Protein AF-A0A7S1CFT4-F1 (afdb_monomer_lite)

Organism: NCBI:txid1486930

Structure (mmCIF, N/CA/C/O backbone):
data_AF-A0A7S1CFT4-F1
#
_entry.id   AF-A0A7S1CFT4-F1
#
loop_
_atom_site.group_PDB
_atom_site.id
_atom_site.type_symbol
_atom_site.label_atom_id
_atom_site.label_alt_id
_atom_site.label_comp_id
_atom_site.label_asym_id
_atom_site.label_entity_id
_atom_site.label_seq_id
_atom_site.pdbx_PDB_ins_code
_atom_site.Cartn_x
_atom_site.Cartn_y
_atom_site.Cartn_z
_atom_site.occupancy
_atom_site.B_iso_or_equiv
_atom_site.auth_seq_id
_atom_site.auth_comp_id
_atom_site.auth_asym_id
_atom_site.auth_atom_id
_atom_site.pdbx_PDB_model_num
ATOM 1 N N . GLN A 1 1 ? -4.939 -6.705 39.549 1.00 42.53 1 GLN A N 1
ATOM 2 C CA . GLN A 1 1 ? -4.961 -7.468 38.285 1.00 42.53 1 GLN A CA 1
ATOM 3 C C . GLN A 1 1 ? -4.861 -6.444 37.163 1.00 42.53 1 GLN A C 1
ATOM 5 O O . GLN A 1 1 ? -5.841 -5.763 36.900 1.00 42.53 1 GLN A O 1
ATOM 10 N N . HIS A 1 2 ? -3.662 -6.208 36.624 1.00 51.75 2 HIS A N 1
ATOM 11 C CA . HIS A 1 2 ? -3.485 -5.233 35.544 1.00 51.75 2 HIS A CA 1
ATOM 12 C C . HIS A 1 2 ? -3.988 -5.870 34.253 1.00 51.75 2 HIS A C 1
ATOM 14 O O . HIS A 1 2 ? -3.519 -6.935 33.857 1.00 51.75 2 HIS A O 1
ATOM 20 N N . SER A 1 3 ? -5.004 -5.271 33.647 1.00 62.44 3 SER A N 1
ATOM 21 C CA . SER A 1 3 ? -5.485 -5.690 32.341 1.00 62.44 3 SER A CA 1
ATOM 22 C C . SER A 1 3 ? -4.392 -5.423 31.295 1.00 62.44 3 SER A C 1
ATOM 24 O O . SER A 1 3 ? -3.799 -4.342 31.315 1.00 62.44 3 SER A O 1
ATOM 26 N N . PRO A 1 4 ? -4.129 -6.353 30.357 1.00 68.44 4 PRO A N 1
ATOM 27 C CA . PRO A 1 4 ? -3.104 -6.172 29.325 1.00 68.44 4 PRO A CA 1
ATOM 28 C C . PRO A 1 4 ? -3.275 -4.887 28.503 1.00 68.44 4 PRO A C 1
ATOM 30 O O . PRO A 1 4 ? -2.298 -4.362 27.987 1.00 68.44 4 PRO A O 1
ATOM 33 N N . TRP A 1 5 ? -4.500 -4.350 28.420 1.00 69.94 5 TRP A N 1
ATOM 34 C CA . TRP A 1 5 ? -4.813 -3.115 27.697 1.00 69.94 5 TRP A CA 1
ATOM 35 C C . TRP A 1 5 ? -4.168 -1.861 28.300 1.00 69.94 5 TRP A C 1
ATOM 37 O O . TRP A 1 5 ? -3.916 -0.916 27.561 1.00 69.94 5 TRP A O 1
ATOM 47 N N . ALA A 1 6 ? -3.876 -1.840 29.607 1.00 67.12 6 ALA A N 1
ATOM 48 C CA . ALA A 1 6 ? -3.366 -0.642 30.280 1.00 67.12 6 ALA A CA 1
ATOM 49 C C . ALA A 1 6 ? -1.981 -0.213 29.764 1.00 67.12 6 ALA A C 1
ATOM 51 O O . ALA A 1 6 ? -1.636 0.958 29.838 1.00 67.12 6 ALA A O 1
ATOM 52 N N . ALA A 1 7 ? -1.205 -1.152 29.212 1.00 70.31 7 ALA A N 1
ATOM 53 C CA . ALA A 1 7 ? 0.071 -0.854 28.566 1.00 70.31 7 ALA A CA 1
ATOM 54 C C . ALA A 1 7 ? -0.090 -0.242 27.161 1.00 70.31 7 ALA A C 1
ATOM 56 O O . ALA A 1 7 ? 0.832 0.396 26.674 1.00 70.31 7 ALA A O 1
ATOM 57 N N . TYR A 1 8 ? -1.246 -0.429 26.516 1.00 72.44 8 TYR A N 1
ATOM 58 C CA . TYR A 1 8 ? -1.487 -0.028 25.125 1.00 72.44 8 TYR A CA 1
ATOM 59 C C . TYR A 1 8 ? -2.448 1.154 24.987 1.00 72.44 8 TYR A C 1
ATOM 61 O O . TYR A 1 8 ? -2.680 1.625 23.881 1.00 72.44 8 TYR A O 1
ATOM 69 N N . SER A 1 9 ? -3.029 1.649 26.079 1.00 70.19 9 SER A N 1
ATOM 70 C CA . SER A 1 9 ? -4.011 2.736 26.024 1.00 70.19 9 SER A CA 1
ATOM 71 C C . SER A 1 9 ? -3.449 4.086 25.621 1.00 70.19 9 SER A C 1
ATOM 73 O O . SER A 1 9 ? -4.205 4.931 25.146 1.00 70.19 9 SER A O 1
ATOM 75 N N . GLU A 1 10 ? -2.150 4.301 25.840 1.00 70.06 10 GLU A N 1
ATOM 76 C CA . GLU A 1 10 ? -1.478 5.522 25.390 1.00 70.06 10 GLU A CA 1
ATOM 77 C C . GLU A 1 10 ? -1.284 5.527 23.867 1.00 70.06 10 GLU A C 1
ATOM 79 O O . GLU A 1 10 ? -1.374 6.582 23.244 1.00 70.06 10 GLU A O 1
ATOM 84 N N . GLU A 1 11 ? -1.110 4.350 23.258 1.00 70.25 11 GLU A N 1
ATOM 85 C CA . GLU A 1 11 ? -0.925 4.187 21.810 1.00 70.25 11 GLU A CA 1
ATOM 86 C C . GLU A 1 11 ? -2.269 4.026 21.071 1.00 70.25 11 GLU A C 1
ATOM 88 O O . GLU A 1 11 ? -2.488 4.625 20.019 1.00 70.25 11 GLU A O 1
ATOM 93 N N . LEU A 1 12 ? -3.204 3.262 21.646 1.00 76.81 12 LEU A N 1
ATOM 94 C CA . LEU A 1 12 ? -4.480 2.870 21.038 1.00 76.81 12 LEU A CA 1
ATOM 95 C C . LEU A 1 12 ? -5.643 3.613 21.701 1.00 76.81 12 LEU A C 1
ATOM 97 O O . LEU A 1 12 ? -6.410 3.050 22.489 1.00 76.81 12 LEU A O 1
ATOM 101 N N . SER A 1 13 ? -5.763 4.906 21.389 1.00 79.25 13 SER A N 1
ATOM 102 C CA . SER A 1 13 ? -6.796 5.780 21.949 1.00 79.25 13 SER A CA 1
ATOM 103 C C . SER A 1 13 ? -7.802 6.260 20.899 1.00 79.25 13 SER A C 1
ATOM 105 O O . SER A 1 13 ? -7.447 6.668 19.799 1.00 79.25 13 SER A O 1
ATOM 107 N N . PHE A 1 14 ? -9.084 6.294 21.273 1.00 82.50 14 PHE A N 1
ATOM 108 C CA . PHE A 1 14 ? -10.163 6.896 20.472 1.00 82.50 14 PHE A CA 1
ATOM 109 C C . PHE A 1 14 ? -10.536 8.312 20.943 1.00 82.50 14 PHE A C 1
ATOM 111 O O . PHE A 1 14 ? -11.590 8.832 20.590 1.00 82.50 14 PHE A O 1
ATOM 118 N N . GLN A 1 15 ? -9.684 8.935 21.764 1.00 85.06 15 GLN A N 1
ATOM 119 C CA . GLN A 1 15 ? -9.955 10.242 22.378 1.00 85.06 15 GLN A CA 1
ATOM 120 C C . GLN A 1 15 ? -9.732 11.406 21.410 1.00 85.06 15 GLN A C 1
ATOM 122 O O . GLN A 1 15 ? -10.334 12.468 21.545 1.00 85.06 15 GLN A O 1
ATOM 127 N N . THR A 1 16 ? -8.857 11.211 20.424 1.00 88.69 16 THR A N 1
ATOM 128 C CA . THR A 1 16 ? -8.539 12.206 19.401 1.00 88.69 16 THR A CA 1
ATOM 129 C C . THR A 1 16 ? -8.733 11.606 18.019 1.00 88.69 16 THR A C 1
ATOM 131 O O . THR A 1 16 ? -8.647 10.392 17.841 1.00 88.69 16 THR A O 1
ATOM 134 N N . PHE A 1 17 ? -8.965 12.458 17.021 1.00 88.81 17 PHE A N 1
ATOM 135 C CA . PHE A 1 17 ? -9.115 12.017 15.634 1.00 88.81 17 PHE A CA 1
ATOM 136 C C . PHE A 1 17 ? -7.856 11.318 15.093 1.00 88.81 17 PHE A C 1
ATOM 138 O O . PHE A 1 17 ? -7.947 10.297 14.421 1.00 88.81 17 PHE A O 1
ATOM 145 N N . ALA A 1 18 ? -6.667 11.839 15.409 1.00 87.25 18 ALA A N 1
ATOM 146 C CA . ALA A 1 18 ? -5.412 11.222 14.984 1.00 87.25 18 ALA A CA 1
ATOM 147 C C . ALA A 1 18 ? -5.189 9.860 15.664 1.00 87.25 18 ALA A C 1
ATOM 149 O O . ALA A 1 18 ? -4.806 8.899 15.000 1.00 87.25 18 ALA A O 1
ATOM 150 N N . GLY A 1 19 ? -5.490 9.762 16.965 1.00 86.31 19 GLY A N 1
ATOM 151 C CA . GLY A 1 19 ? -5.412 8.504 17.708 1.00 86.31 19 GLY A CA 1
ATOM 152 C C . GLY A 1 19 ? -6.402 7.460 17.195 1.00 86.31 19 GLY A C 1
ATOM 153 O O . GLY A 1 19 ? -6.030 6.301 17.010 1.00 86.31 19 GLY A O 1
ATOM 154 N N . SER A 1 20 ? -7.639 7.863 16.881 1.00 89.25 20 SER A N 1
ATOM 155 C CA . SER A 1 20 ? -8.641 6.942 16.343 1.00 89.25 20 SER A CA 1
ATOM 156 C C . SER A 1 20 ? -8.268 6.452 14.946 1.00 89.25 20 SER A C 1
ATOM 158 O O . SER A 1 20 ? -8.439 5.269 14.657 1.00 89.25 20 SER A O 1
ATOM 160 N N . LEU A 1 21 ? -7.688 7.314 14.103 1.00 88.88 21 LEU A N 1
ATOM 161 C CA . LEU A 1 21 ? -7.178 6.923 12.791 1.00 88.88 21 LEU A CA 1
ATOM 162 C C . LEU A 1 21 ? -6.017 5.928 12.904 1.00 88.88 21 LEU A C 1
ATOM 164 O O . LEU A 1 21 ? -6.030 4.912 12.213 1.00 88.88 21 LEU A O 1
ATOM 168 N N . LEU A 1 22 ? -5.047 6.184 13.787 1.00 87.38 22 LEU A N 1
ATOM 169 C CA . LEU A 1 22 ? -3.907 5.290 14.016 1.00 87.38 22 LEU A CA 1
ATOM 170 C C . LEU A 1 22 ? -4.362 3.939 14.582 1.00 87.38 22 LEU A C 1
ATOM 172 O O . LEU A 1 22 ? -3.942 2.889 14.104 1.00 87.38 22 LEU A O 1
ATOM 176 N N . THR A 1 23 ? -5.315 3.959 15.513 1.00 87.38 23 THR A N 1
ATOM 177 C CA . THR A 1 23 ? -5.914 2.745 16.077 1.00 87.38 23 THR A CA 1
ATOM 178 C C . THR A 1 23 ? -6.647 1.931 15.006 1.00 87.38 23 THR A C 1
ATOM 180 O O . THR A 1 23 ? -6.471 0.717 14.918 1.00 87.38 23 THR A O 1
ATOM 183 N N . LEU A 1 24 ? -7.448 2.575 14.149 1.00 87.69 24 LEU A N 1
ATOM 184 C CA . LEU A 1 24 ? -8.136 1.896 13.043 1.00 87.69 24 LEU A CA 1
ATOM 185 C C . LEU A 1 24 ? -7.163 1.387 11.977 1.00 87.69 24 LEU A C 1
ATOM 187 O O . LEU A 1 24 ? -7.402 0.332 11.389 1.00 87.69 24 LEU A O 1
ATOM 191 N N . PHE A 1 25 ? -6.065 2.102 11.747 1.00 86.69 25 PHE A N 1
ATOM 192 C CA . PHE A 1 25 ? -4.999 1.673 10.853 1.00 86.69 25 PHE A CA 1
ATOM 193 C C . PHE A 1 25 ? -4.299 0.413 11.378 1.00 86.69 25 PHE A C 1
ATOM 195 O O . PHE A 1 25 ? -4.197 -0.562 10.636 1.00 86.69 25 PHE A O 1
ATOM 202 N N . GLU A 1 26 ? -3.911 0.365 12.657 1.00 86.19 26 GLU A N 1
ATOM 203 C CA . GLU A 1 26 ? -3.326 -0.840 13.268 1.00 86.19 26 GLU A CA 1
ATOM 204 C C . GLU A 1 26 ? -4.279 -2.042 13.212 1.00 86.19 26 GLU A C 1
ATOM 206 O O . GLU A 1 26 ? -3.894 -3.132 12.779 1.00 86.19 26 GLU A O 1
ATOM 211 N N . VAL A 1 27 ? -5.552 -1.825 13.564 1.00 86.50 27 VAL A N 1
ATOM 212 C CA . VAL A 1 27 ? -6.613 -2.842 13.468 1.00 86.50 27 VAL A CA 1
ATOM 213 C C . VAL A 1 27 ? -6.803 -3.310 12.017 1.00 86.50 27 VAL A C 1
ATOM 215 O O . VAL A 1 27 ? -7.037 -4.499 11.772 1.00 86.50 27 VAL A O 1
ATOM 218 N N . GLY A 1 28 ? -6.687 -2.399 11.047 1.00 84.69 28 GLY A N 1
ATOM 219 C CA . GLY A 1 28 ? -6.794 -2.676 9.615 1.00 84.69 28 GLY A CA 1
ATOM 220 C C . GLY A 1 28 ? -5.614 -3.478 9.057 1.00 84.69 28 GLY A C 1
ATOM 221 O O . GLY A 1 28 ? -5.820 -4.400 8.269 1.00 84.69 28 GLY A O 1
ATOM 222 N N . LEU A 1 29 ? -4.393 -3.204 9.521 1.00 82.75 29 LEU A N 1
ATOM 223 C CA . LEU A 1 29 ? -3.155 -3.856 9.078 1.00 82.75 29 LEU A CA 1
ATOM 224 C C . LEU A 1 29 ? -2.908 -5.254 9.682 1.00 82.75 29 LEU A C 1
ATOM 226 O O . LEU A 1 29 ? -1.801 -5.776 9.602 1.00 82.75 29 LEU A O 1
ATOM 230 N N . LEU A 1 30 ? -3.935 -5.894 10.251 1.00 71.94 30 LEU A N 1
ATOM 231 C CA . LEU A 1 30 ? -3.887 -7.201 10.930 1.00 71.94 30 LEU A CA 1
ATOM 232 C C . LEU A 1 30 ? -3.120 -7.241 12.267 1.00 71.94 30 LEU A C 1
ATOM 234 O O . LEU A 1 30 ? -3.099 -8.298 12.903 1.00 71.94 30 LEU A O 1
ATOM 238 N N . ALA A 1 31 ? -2.533 -6.144 12.743 1.00 76.06 31 ALA A N 1
ATOM 239 C CA . ALA A 1 31 ? -1.750 -6.153 13.974 1.00 76.06 31 ALA A CA 1
ATOM 240 C C . ALA A 1 31 ? -2.652 -5.998 15.208 1.00 76.06 31 ALA A C 1
ATOM 242 O O . ALA A 1 31 ? -3.405 -5.038 15.321 1.00 76.06 31 ALA A O 1
ATOM 243 N N . ARG A 1 32 ? -2.571 -6.952 16.149 1.00 82.56 32 ARG A N 1
ATOM 244 C CA . ARG A 1 32 ? -3.156 -6.864 17.509 1.00 82.56 32 ARG A CA 1
ATOM 245 C C . ARG A 1 32 ? -4.640 -6.443 17.585 1.00 82.56 32 ARG A C 1
ATOM 247 O O . ARG A 1 32 ? -5.099 -5.982 18.626 1.00 82.56 32 ARG A O 1
ATOM 254 N N . TRP A 1 33 ? -5.422 -6.654 16.524 1.00 86.19 33 TRP A N 1
ATOM 255 C CA . TRP A 1 33 ? -6.814 -6.189 16.434 1.00 86.19 33 TRP A CA 1
ATOM 256 C C . TRP A 1 33 ? -7.736 -6.769 17.520 1.00 86.19 33 TRP A C 1
ATOM 258 O O . TRP A 1 33 ? -8.660 -6.097 17.975 1.00 86.19 33 TRP A O 1
ATOM 268 N N . THR A 1 34 ? -7.467 -7.998 17.971 1.00 86.88 34 THR A N 1
ATOM 269 C CA . THR A 1 34 ? -8.224 -8.649 19.048 1.00 86.88 34 THR A CA 1
ATOM 270 C C . THR A 1 34 ? -8.055 -7.923 20.376 1.00 86.88 34 THR A C 1
ATOM 272 O O . THR A 1 34 ? -9.013 -7.825 21.127 1.00 86.88 34 THR A O 1
ATOM 275 N N . LEU A 1 35 ? -6.880 -7.342 20.642 1.00 86.25 35 LEU A N 1
ATOM 276 C CA . LEU A 1 35 ? -6.610 -6.603 21.875 1.00 86.25 35 LEU A CA 1
ATOM 277 C C . LEU A 1 35 ? -7.431 -5.307 21.943 1.00 86.25 35 LEU A C 1
ATOM 279 O O . LEU A 1 35 ? -7.979 -4.981 22.995 1.00 86.25 35 LEU A O 1
ATOM 283 N N . VAL A 1 36 ? -7.573 -4.606 20.812 1.00 86.31 36 VAL A N 1
ATOM 284 C CA . VAL A 1 36 ? -8.426 -3.408 20.704 1.00 86.31 36 VAL A CA 1
ATOM 285 C C . VAL A 1 36 ? -9.902 -3.774 20.835 1.00 86.31 36 VAL A C 1
ATOM 287 O O . VAL A 1 36 ? -10.643 -3.096 21.544 1.00 86.31 36 VAL A O 1
ATOM 290 N N . MET A 1 37 ? -10.331 -4.860 20.189 1.00 89.31 37 MET A N 1
ATOM 291 C CA . MET A 1 37 ? -11.700 -5.359 20.308 1.00 89.31 37 MET A CA 1
ATOM 292 C C . MET A 1 37 ? -12.021 -5.761 21.754 1.00 89.31 37 MET A C 1
ATOM 294 O O . MET A 1 37 ? -13.048 -5.340 22.275 1.00 89.31 37 MET A O 1
ATOM 298 N N . ASP A 1 38 ? -11.153 -6.529 22.415 1.00 87.25 38 ASP A N 1
ATOM 299 C CA . ASP A 1 38 ? -11.353 -6.970 23.798 1.00 87.25 38 ASP A CA 1
ATOM 300 C C . ASP A 1 38 ? -11.436 -5.769 24.749 1.00 87.25 38 ASP A C 1
ATOM 302 O O . ASP A 1 38 ? -12.342 -5.696 25.582 1.00 87.25 38 ASP A O 1
ATOM 306 N N . ALA A 1 39 ? -10.558 -4.774 24.579 1.00 86.31 39 ALA A N 1
ATOM 307 C CA . ALA A 1 39 ? -10.623 -3.518 25.322 1.00 86.31 39 ALA A CA 1
ATOM 308 C C . ALA A 1 39 ? -11.936 -2.755 25.066 1.00 86.31 39 ALA A C 1
ATOM 310 O O . ALA A 1 39 ? -12.577 -2.292 26.011 1.00 86.31 39 ALA A O 1
ATOM 311 N N . ALA A 1 40 ? -12.386 -2.668 23.813 1.00 85.81 40 ALA A N 1
ATOM 312 C CA . ALA A 1 40 ? -13.645 -2.013 23.472 1.00 85.81 40 ALA A CA 1
ATOM 313 C C . ALA A 1 40 ? -14.855 -2.751 24.062 1.00 85.81 40 ALA A C 1
ATOM 315 O O . ALA A 1 40 ? -15.763 -2.113 24.592 1.00 85.81 40 ALA A O 1
ATOM 316 N N . VAL A 1 41 ? -14.860 -4.085 24.037 1.00 89.06 41 VAL A N 1
ATOM 317 C CA . VAL A 1 41 ? -15.918 -4.923 24.620 1.00 89.06 41 VAL A CA 1
ATOM 318 C C . VAL A 1 41 ? -16.014 -4.732 26.129 1.00 89.06 41 VAL A C 1
ATOM 320 O O . VAL A 1 41 ? -17.127 -4.694 26.654 1.00 89.06 41 VAL A O 1
ATOM 323 N N . LEU A 1 42 ? -14.885 -4.569 26.826 1.00 86.94 42 LEU A N 1
ATOM 324 C CA . LEU A 1 42 ? -14.879 -4.287 28.265 1.00 86.94 42 LEU A CA 1
ATOM 325 C C . LEU A 1 42 ? -15.555 -2.949 28.606 1.00 86.94 42 LEU A C 1
ATOM 327 O O . LEU A 1 42 ? -16.154 -2.837 29.671 1.00 86.94 42 LEU A O 1
ATOM 331 N N . VAL A 1 43 ? -15.482 -1.956 27.713 1.00 84.69 43 VAL A N 1
ATOM 332 C CA . VAL A 1 43 ? -16.009 -0.599 27.954 1.00 84.69 43 VAL A CA 1
ATOM 333 C C . VAL A 1 43 ? -17.427 -0.402 27.399 1.00 84.69 43 VAL A C 1
ATOM 335 O O . VAL A 1 43 ? -18.250 0.244 28.037 1.00 84.69 43 VAL A O 1
ATOM 338 N N . THR A 1 44 ? -17.733 -0.954 26.222 1.00 87.19 44 THR A N 1
ATOM 339 C CA . THR A 1 44 ? -19.008 -0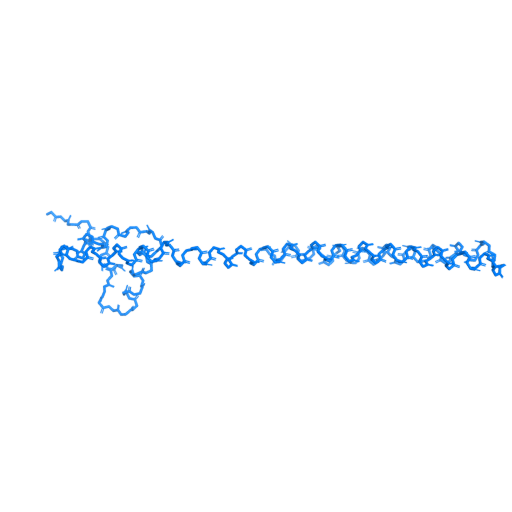.737 25.499 1.00 87.19 44 THR A CA 1
ATOM 340 C C . THR A 1 44 ? -19.924 -1.961 25.450 1.00 87.19 44 THR A C 1
ATOM 342 O O . THR A 1 44 ? -21.092 -1.842 25.084 1.00 87.19 44 THR A O 1
ATOM 345 N N . GLY A 1 45 ? -19.435 -3.139 25.842 1.00 87.19 45 GLY A N 1
ATOM 346 C CA . GLY A 1 45 ? -20.186 -4.393 25.817 1.00 87.19 45 GLY A CA 1
ATOM 347 C C . GLY A 1 45 ? -20.014 -5.198 24.525 1.00 87.19 45 GLY A C 1
ATOM 348 O O . GLY A 1 45 ? -19.410 -4.758 23.551 1.00 87.19 45 GLY A O 1
ATOM 349 N N . LYS A 1 46 ? -20.564 -6.419 24.507 1.00 88.94 46 LYS A N 1
ATOM 350 C CA . LYS A 1 46 ? -20.316 -7.435 23.459 1.00 88.94 46 LYS A CA 1
ATOM 351 C C . LYS A 1 46 ? -20.799 -7.052 22.054 1.00 88.94 46 LYS A C 1
ATOM 353 O O . LYS A 1 46 ? -20.319 -7.622 21.081 1.00 88.94 46 LYS A O 1
ATOM 358 N N . ALA A 1 47 ? -21.720 -6.095 21.928 1.00 88.75 47 ALA A N 1
ATOM 359 C CA . ALA A 1 47 ? -22.223 -5.640 20.630 1.00 88.75 47 ALA A CA 1
ATOM 360 C C . ALA A 1 47 ? -21.127 -4.989 19.762 1.00 88.75 47 ALA A C 1
ATOM 362 O O . ALA A 1 47 ? -21.187 -5.073 18.536 1.00 88.75 47 ALA A O 1
ATOM 363 N N . SER A 1 48 ? -20.091 -4.407 20.379 1.00 87.25 48 SER A N 1
ATOM 364 C CA . SER A 1 48 ? -18.967 -3.797 19.659 1.00 87.25 48 SER A CA 1
ATOM 365 C C . SER A 1 48 ? -18.137 -4.812 18.867 1.00 87.25 48 SER A C 1
ATOM 367 O O . SER A 1 48 ? -17.540 -4.436 17.860 1.00 87.25 48 SER A O 1
ATOM 369 N N . MET A 1 49 ? -18.168 -6.106 19.220 1.00 88.94 49 MET A N 1
ATOM 370 C CA . MET A 1 49 ? -17.499 -7.157 18.439 1.00 88.94 49 MET A CA 1
ATOM 371 C C . MET A 1 49 ? -17.956 -7.149 16.979 1.00 88.94 49 MET A C 1
ATOM 373 O O . MET A 1 49 ? -17.133 -7.264 16.074 1.00 88.94 49 MET A O 1
ATOM 377 N N . VAL A 1 50 ? -19.258 -6.960 16.738 1.00 91.81 50 VAL A N 1
ATOM 378 C CA . VAL A 1 50 ? -19.832 -6.979 15.384 1.00 91.81 50 VAL A CA 1
ATOM 379 C C . VAL A 1 50 ? -19.230 -5.873 14.520 1.00 91.81 50 VAL A C 1
ATOM 381 O O . VAL A 1 50 ? -18.907 -6.119 13.360 1.00 91.81 50 VAL A O 1
ATOM 384 N N . TYR A 1 51 ? -19.010 -4.685 15.091 1.00 90.94 51 TYR A N 1
ATOM 385 C CA . TYR A 1 51 ? -18.348 -3.579 14.399 1.00 90.94 51 TYR A CA 1
ATOM 386 C C . TYR A 1 51 ? -16.922 -3.956 13.975 1.00 90.94 51 TYR A C 1
ATOM 388 O O . TYR A 1 51 ? -16.575 -3.811 12.802 1.00 90.94 51 TYR A O 1
ATOM 396 N N . PHE A 1 52 ? -16.117 -4.498 14.896 1.00 89.62 52 PHE A N 1
ATOM 397 C CA . PHE A 1 52 ? -14.734 -4.878 14.597 1.00 89.62 52 PHE A CA 1
ATOM 398 C C . PHE A 1 52 ? -14.657 -5.994 13.553 1.00 89.62 52 PHE A C 1
ATOM 400 O O . PHE A 1 52 ? -13.868 -5.885 12.616 1.00 89.62 52 PHE A O 1
ATOM 407 N N . PHE A 1 53 ? -15.500 -7.026 13.649 1.00 91.25 53 PHE A N 1
ATOM 408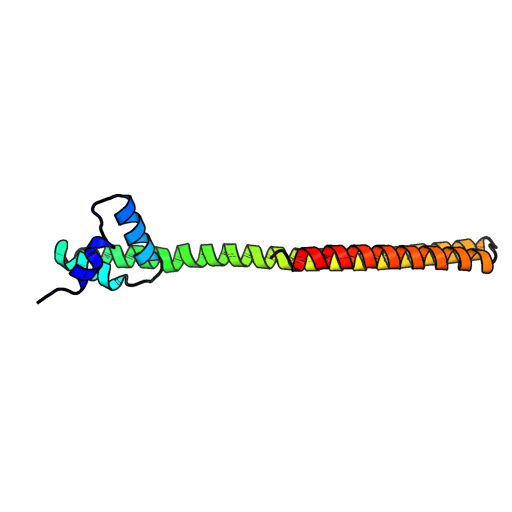 C CA . PHE A 1 53 ? -15.550 -8.093 12.647 1.00 91.25 53 PHE A CA 1
ATOM 409 C C . PHE A 1 53 ? -16.003 -7.584 11.274 1.00 91.25 53 PHE A C 1
ATOM 411 O O . PHE A 1 53 ? -15.378 -7.925 10.272 1.00 91.25 53 PHE A O 1
ATOM 418 N N . ALA A 1 54 ? -17.039 -6.744 11.206 1.00 92.31 54 ALA A N 1
ATOM 419 C CA . ALA A 1 54 ? -17.522 -6.188 9.942 1.00 92.31 54 ALA A CA 1
ATOM 420 C C . ALA A 1 54 ? -16.466 -5.300 9.270 1.00 92.31 54 ALA A C 1
ATOM 422 O O . ALA A 1 54 ? -16.147 -5.504 8.097 1.00 92.31 54 ALA A O 1
ATOM 423 N N . PHE A 1 55 ? -15.864 -4.376 10.028 1.00 90.31 55 PHE A N 1
ATOM 424 C CA . PHE A 1 55 ? -14.737 -3.566 9.562 1.00 90.31 55 PHE A CA 1
ATOM 425 C C . PHE A 1 55 ? -13.617 -4.458 9.021 1.00 90.31 55 PHE A C 1
ATOM 427 O O . PHE A 1 55 ? -13.095 -4.235 7.929 1.00 90.31 55 PHE A O 1
ATOM 434 N N . ARG A 1 56 ? -13.292 -5.528 9.751 1.00 87.75 56 ARG A N 1
ATOM 435 C CA . ARG A 1 56 ? -12.205 -6.429 9.388 1.00 87.75 56 ARG A CA 1
ATOM 436 C C . ARG A 1 56 ? -12.467 -7.206 8.109 1.00 87.75 56 ARG A C 1
ATOM 438 O O . ARG A 1 56 ? -11.561 -7.327 7.287 1.00 87.75 56 ARG A O 1
ATOM 445 N N . ILE A 1 57 ? -13.684 -7.715 7.944 1.00 92.19 57 ILE A N 1
ATOM 446 C CA . ILE A 1 57 ? -14.113 -8.422 6.736 1.00 92.19 57 ILE A CA 1
ATOM 447 C C . ILE A 1 57 ? -13.995 -7.489 5.531 1.00 92.19 57 ILE A C 1
ATOM 449 O O . ILE A 1 57 ? -13.415 -7.876 4.519 1.00 92.19 57 ILE A O 1
ATOM 453 N N . ILE A 1 58 ? -14.458 -6.244 5.657 1.00 92.69 58 ILE A N 1
ATOM 454 C CA . ILE A 1 58 ? -14.354 -5.253 4.583 1.00 92.69 58 ILE A CA 1
ATOM 455 C C . ILE A 1 58 ? -12.881 -4.981 4.236 1.00 92.69 58 ILE A C 1
ATOM 457 O O . ILE A 1 58 ? -12.505 -5.045 3.067 1.00 92.69 58 ILE A O 1
ATOM 461 N N . VAL A 1 59 ? -12.016 -4.736 5.226 1.00 91.19 59 VAL A N 1
ATOM 462 C CA . VAL A 1 59 ? -10.581 -4.490 4.982 1.00 91.19 59 VAL A CA 1
ATOM 463 C C . VAL A 1 59 ? -9.902 -5.686 4.315 1.00 91.19 59 VAL A C 1
ATOM 465 O O . VAL A 1 59 ? -9.189 -5.514 3.327 1.00 91.19 59 VAL A O 1
ATOM 468 N N . ALA A 1 60 ? -10.150 -6.898 4.810 1.00 89.06 60 ALA A N 1
ATOM 469 C CA . ALA A 1 60 ? -9.492 -8.104 4.319 1.00 89.06 60 ALA A CA 1
ATOM 470 C C . ALA A 1 60 ? -9.970 -8.542 2.927 1.00 89.06 60 ALA A C 1
ATOM 472 O O . ALA A 1 60 ? -9.157 -9.023 2.144 1.00 89.06 60 ALA A O 1
ATOM 473 N N . ILE A 1 61 ? -11.264 -8.401 2.622 1.00 92.44 61 ILE A N 1
ATOM 474 C CA . ILE A 1 61 ? -11.854 -8.895 1.367 1.00 92.44 61 ILE A CA 1
ATOM 475 C C . ILE A 1 61 ? -11.855 -7.823 0.274 1.00 92.44 61 ILE A C 1
ATOM 477 O O . ILE A 1 61 ? -11.733 -8.153 -0.901 1.00 92.44 61 ILE A O 1
ATOM 481 N N . VAL A 1 62 ? -11.991 -6.546 0.634 1.00 93.44 62 VAL A N 1
ATOM 482 C CA . VAL A 1 62 ? -12.125 -5.461 -0.348 1.00 93.44 62 VAL A CA 1
ATOM 483 C C . VAL A 1 62 ? -10.812 -4.707 -0.491 1.00 93.44 62 VAL A C 1
ATOM 485 O O . VAL A 1 62 ? -10.215 -4.699 -1.564 1.00 93.44 62 VAL A O 1
ATOM 488 N N . TYR A 1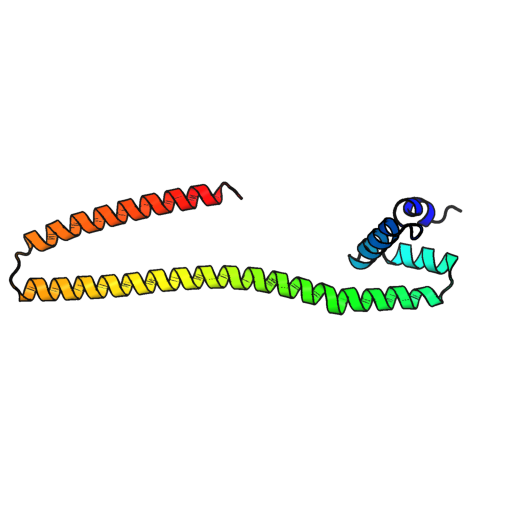 63 ? -10.324 -4.100 0.589 1.00 91.31 63 TYR A N 1
ATOM 489 C CA . TYR A 1 63 ? -9.204 -3.164 0.493 1.00 91.31 63 TYR A CA 1
ATOM 490 C C . TYR A 1 63 ? -7.867 -3.849 0.189 1.00 91.31 63 TYR A C 1
ATOM 492 O O . TYR A 1 63 ? -7.141 -3.380 -0.686 1.00 91.31 63 TYR A O 1
ATOM 500 N N . ILE A 1 64 ? -7.547 -4.967 0.854 1.00 91.56 64 ILE A N 1
ATOM 501 C CA . ILE A 1 64 ? -6.288 -5.689 0.604 1.00 91.56 64 ILE A CA 1
ATOM 502 C C . ILE A 1 64 ? -6.213 -6.219 -0.840 1.00 91.56 64 ILE A C 1
ATOM 504 O O . ILE A 1 64 ? -5.218 -5.928 -1.505 1.00 91.56 64 ILE A O 1
ATOM 508 N N . PRO A 1 65 ? -7.225 -6.924 -1.388 1.00 92.69 65 PRO A N 1
ATOM 509 C CA . PRO A 1 65 ? -7.148 -7.431 -2.758 1.00 92.69 65 PRO A CA 1
ATOM 510 C C . PRO A 1 65 ? -7.104 -6.328 -3.813 1.00 92.69 65 PRO A C 1
ATOM 512 O O . PRO A 1 65 ? -6.383 -6.469 -4.796 1.00 92.69 65 PRO A O 1
ATOM 515 N N . ILE A 1 66 ? -7.806 -5.210 -3.596 1.00 95.38 66 ILE A N 1
ATOM 516 C CA . ILE A 1 66 ? -7.715 -4.041 -4.480 1.00 95.38 66 ILE A CA 1
ATOM 517 C C . ILE A 1 66 ? -6.291 -3.477 -4.471 1.00 95.38 66 ILE A C 1
ATOM 519 O O . ILE A 1 66 ? -5.714 -3.246 -5.531 1.00 95.38 66 ILE A O 1
ATOM 523 N N . PHE A 1 67 ? -5.697 -3.293 -3.290 1.00 93.81 67 PHE A N 1
ATOM 524 C CA . PHE A 1 67 ? -4.340 -2.764 -3.165 1.00 93.81 67 PHE A CA 1
ATOM 525 C C . PHE A 1 67 ? -3.296 -3.687 -3.807 1.00 93.81 67 PHE A C 1
ATOM 527 O O . PHE A 1 67 ? -2.443 -3.229 -4.565 1.00 93.81 67 PHE A O 1
ATOM 534 N N . VAL A 1 68 ? -3.404 -4.997 -3.567 1.00 94.75 68 VAL A N 1
ATOM 535 C CA . VAL A 1 68 ? -2.563 -6.006 -4.226 1.00 94.75 68 VAL A CA 1
ATOM 536 C C . VAL A 1 68 ? -2.756 -5.964 -5.741 1.00 94.75 68 VAL A C 1
ATOM 538 O O . VAL A 1 68 ? -1.768 -5.996 -6.467 1.00 94.75 68 VAL A O 1
ATOM 541 N N . GLY A 1 69 ? -3.994 -5.831 -6.223 1.00 96.56 69 GLY A N 1
ATOM 542 C CA . GLY A 1 69 ? -4.302 -5.687 -7.646 1.00 96.56 69 GLY A CA 1
ATOM 543 C C . GLY A 1 69 ? -3.580 -4.500 -8.282 1.00 96.56 69 GLY A C 1
ATOM 544 O O . GLY A 1 69 ? -2.883 -4.680 -9.275 1.00 96.56 69 GLY A O 1
ATOM 545 N N . PHE A 1 70 ? -3.655 -3.320 -7.659 1.00 95.88 70 PHE A N 1
ATOM 546 C CA . PHE A 1 70 ? -2.943 -2.126 -8.126 1.00 95.88 70 PHE A CA 1
ATOM 547 C C . PHE A 1 70 ? -1.424 -2.312 -8.159 1.00 95.88 70 PHE A C 1
ATOM 549 O O . PHE A 1 70 ? -0.767 -1.922 -9.125 1.00 95.88 70 PHE A O 1
ATOM 556 N N . ILE A 1 71 ? -0.854 -2.922 -7.117 1.00 95.25 71 ILE A N 1
ATOM 557 C CA . ILE A 1 71 ? 0.584 -3.202 -7.059 1.00 95.25 71 ILE A CA 1
ATOM 558 C C . ILE A 1 71 ? 0.992 -4.150 -8.191 1.00 95.25 71 ILE A C 1
ATOM 560 O O . ILE A 1 71 ? 1.961 -3.890 -8.906 1.00 95.25 71 ILE A O 1
ATOM 564 N N . VAL A 1 72 ? 0.247 -5.242 -8.371 1.00 96.38 72 VAL A N 1
ATOM 565 C CA . VAL A 1 72 ? 0.516 -6.239 -9.411 1.00 96.38 72 VAL A CA 1
ATOM 566 C C . VAL A 1 72 ? 0.389 -5.618 -10.798 1.00 96.38 72 VAL A C 1
ATOM 568 O O . VAL A 1 72 ? 1.269 -5.828 -11.627 1.00 96.38 72 VAL A O 1
ATOM 571 N N . GLU A 1 73 ? -0.643 -4.816 -11.052 1.00 95.50 73 GLU A N 1
ATOM 572 C CA . GLU A 1 73 ? -0.825 -4.120 -12.328 1.00 95.50 73 GLU A CA 1
ATOM 573 C C . GLU A 1 73 ? 0.350 -3.185 -12.643 1.00 95.50 73 GLU A C 1
ATOM 575 O O . GLU A 1 73 ? 0.833 -3.161 -13.779 1.00 95.50 73 GLU A O 1
ATOM 580 N N . GLY A 1 74 ? 0.871 -2.480 -11.635 1.00 92.25 74 GLY A N 1
ATOM 581 C CA . GLY A 1 74 ? 2.072 -1.657 -11.770 1.00 92.25 74 GLY A CA 1
ATOM 582 C C . GLY A 1 74 ? 3.295 -2.469 -12.208 1.00 92.25 74 GLY A C 1
ATOM 583 O O . GLY A 1 74 ? 3.976 -2.102 -13.170 1.00 92.25 74 GLY A O 1
ATOM 584 N N . PHE A 1 75 ? 3.548 -3.609 -11.559 1.00 92.25 75 PHE A N 1
ATOM 585 C CA . PHE A 1 75 ? 4.671 -4.485 -11.910 1.00 92.25 75 PHE A CA 1
ATOM 586 C C . PHE A 1 75 ? 4.505 -5.149 -13.277 1.00 92.25 75 PHE A C 1
ATOM 588 O O . PHE A 1 75 ? 5.443 -5.163 -14.076 1.00 92.25 75 PHE A O 1
ATOM 595 N N . VAL A 1 76 ? 3.314 -5.668 -13.574 1.00 93.44 76 VAL A N 1
ATOM 596 C CA . VAL A 1 76 ? 3.010 -6.312 -14.857 1.00 93.44 76 VAL A CA 1
ATOM 597 C C . VAL A 1 76 ? 3.152 -5.311 -15.998 1.00 93.44 76 VAL A C 1
ATOM 599 O O . VAL A 1 76 ? 3.787 -5.623 -17.002 1.00 93.44 76 VAL A O 1
ATOM 602 N N . THR A 1 77 ? 2.642 -4.089 -15.834 1.00 91.31 77 THR A N 1
ATOM 603 C CA . THR A 1 77 ? 2.769 -3.028 -16.841 1.00 91.31 77 THR A CA 1
ATOM 604 C C . THR A 1 77 ? 4.226 -2.639 -17.070 1.00 91.31 77 THR A C 1
ATOM 606 O O . THR A 1 77 ? 4.631 -2.438 -18.215 1.00 91.31 77 THR A O 1
ATOM 609 N N . SER A 1 78 ? 5.025 -2.544 -16.004 1.00 88.38 78 SER A N 1
ATOM 610 C CA . SER A 1 78 ? 6.460 -2.261 -16.115 1.00 88.38 78 SER A CA 1
ATOM 611 C C . SER A 1 78 ? 7.180 -3.352 -16.914 1.00 88.38 78 SER A C 1
ATOM 613 O O . SER A 1 78 ? 7.835 -3.064 -17.916 1.00 88.38 78 SER A O 1
ATOM 615 N N . ASN A 1 79 ? 6.966 -4.617 -16.549 1.00 85.75 79 ASN A N 1
ATOM 616 C CA . ASN A 1 79 ? 7.583 -5.755 -17.229 1.00 85.75 79 ASN A CA 1
ATOM 617 C C . ASN A 1 79 ? 7.134 -5.864 -18.695 1.00 85.75 79 ASN A C 1
ATOM 619 O O . ASN A 1 79 ? 7.954 -6.106 -19.580 1.00 85.75 79 ASN A O 1
ATOM 623 N N . ALA A 1 80 ? 5.849 -5.631 -18.973 1.00 89.56 80 ALA A N 1
ATOM 624 C CA . ALA A 1 80 ? 5.309 -5.657 -20.329 1.00 89.56 80 ALA A CA 1
ATOM 625 C C . ALA A 1 80 ? 5.913 -4.563 -21.224 1.00 89.56 80 ALA A C 1
ATOM 627 O O . ALA A 1 80 ? 6.154 -4.802 -22.406 1.00 89.56 80 ALA A O 1
ATOM 628 N N . ARG A 1 81 ? 6.191 -3.370 -20.679 1.00 90.12 81 ARG A N 1
ATOM 629 C CA . ARG A 1 81 ? 6.855 -2.287 -21.424 1.00 90.12 81 ARG A CA 1
ATOM 630 C C . ARG A 1 81 ? 8.280 -2.660 -21.817 1.00 90.12 81 ARG A C 1
ATOM 632 O O . ARG A 1 81 ? 8.650 -2.450 -22.967 1.00 90.12 81 ARG A O 1
ATOM 639 N N . VAL A 1 82 ? 9.038 -3.255 -20.896 1.00 87.44 82 VAL A N 1
ATOM 640 C CA . VAL A 1 82 ? 10.414 -3.704 -21.162 1.00 87.44 82 VAL A CA 1
ATOM 641 C C . VAL A 1 82 ? 10.447 -4.735 -22.291 1.00 87.44 82 VAL A C 1
ATOM 643 O O . VAL A 1 82 ? 11.246 -4.604 -23.217 1.00 87.44 82 VAL A O 1
ATOM 646 N N . GLU A 1 83 ? 9.548 -5.721 -22.256 1.00 87.25 83 GLU A N 1
ATOM 647 C CA . GLU A 1 83 ? 9.459 -6.732 -23.315 1.00 87.25 83 GLU A CA 1
ATOM 648 C C . GLU A 1 83 ? 9.069 -6.106 -24.662 1.00 87.25 83 GLU A C 1
ATOM 650 O O . GLU A 1 83 ? 9.691 -6.386 -25.685 1.00 87.25 83 GLU A O 1
ATOM 655 N N . LEU A 1 84 ? 8.085 -5.201 -24.676 1.00 90.81 84 LEU A N 1
ATOM 656 C CA . LEU A 1 84 ? 7.671 -4.503 -25.897 1.00 90.81 84 LEU A CA 1
ATOM 657 C C . LEU A 1 84 ? 8.803 -3.683 -26.519 1.00 90.81 84 LEU A C 1
ATOM 659 O O . LEU A 1 84 ? 8.960 -3.684 -27.741 1.00 90.81 84 LEU A O 1
ATOM 663 N N . ASP A 1 85 ? 9.595 -2.991 -25.705 1.00 87.94 85 ASP A N 1
ATOM 664 C CA . ASP A 1 85 ? 10.728 -2.216 -26.202 1.00 87.94 85 ASP A CA 1
ATOM 665 C C . ASP A 1 85 ? 11.823 -3.133 -26.758 1.00 87.94 85 ASP A C 1
ATOM 667 O O . ASP A 1 85 ? 12.369 -2.859 -27.830 1.00 87.94 85 ASP A O 1
ATOM 671 N N . PHE A 1 86 ? 12.083 -4.278 -26.118 1.00 88.19 86 PHE A N 1
ATOM 672 C CA . PHE A 1 86 ? 13.007 -5.280 -26.648 1.00 88.19 86 PHE A CA 1
ATOM 673 C C . PHE A 1 86 ? 12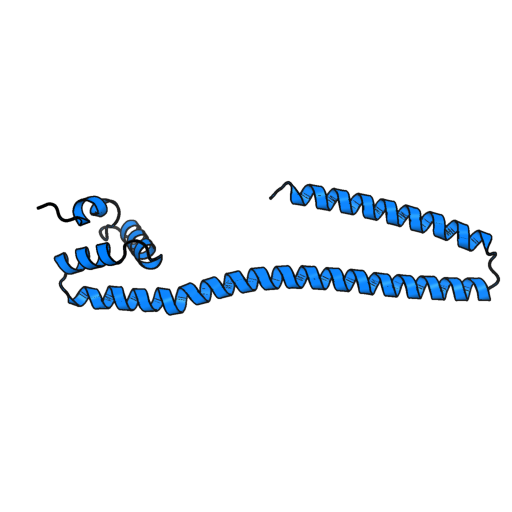.544 -5.832 -28.005 1.00 88.19 86 PHE A C 1
ATOM 675 O O . PHE A 1 86 ? 13.316 -5.837 -28.967 1.00 88.19 86 PHE A O 1
ATOM 682 N N . GLN A 1 87 ? 11.267 -6.207 -28.122 1.00 90.31 87 GLN A N 1
ATOM 683 C CA . GLN A 1 87 ? 10.670 -6.681 -29.375 1.00 90.31 87 GLN A CA 1
ATOM 684 C C . GLN A 1 87 ? 10.755 -5.623 -30.483 1.00 90.31 87 GLN A C 1
ATOM 686 O O . GLN A 1 87 ? 11.137 -5.928 -31.613 1.00 90.31 87 GLN A O 1
ATOM 691 N N . ARG A 1 88 ? 10.484 -4.352 -30.163 1.00 90.38 88 ARG A N 1
ATOM 692 C CA . ARG A 1 88 ? 10.643 -3.232 -31.107 1.00 90.38 88 ARG A CA 1
ATOM 693 C C . ARG A 1 88 ? 12.087 -3.066 -31.564 1.00 90.38 88 ARG A C 1
ATOM 695 O O . ARG A 1 88 ? 12.328 -2.842 -32.750 1.00 90.38 88 ARG A O 1
ATOM 702 N N . HIS A 1 89 ? 13.052 -3.197 -30.657 1.00 86.50 89 HIS A N 1
ATOM 703 C CA . HIS A 1 89 ? 14.469 -3.131 -31.006 1.00 86.50 89 HIS A CA 1
ATOM 704 C C . HIS A 1 89 ? 14.905 -4.286 -31.913 1.00 86.50 89 HIS A C 1
ATOM 706 O O . HIS A 1 89 ? 15.706 -4.068 -32.828 1.00 86.50 89 HIS A O 1
ATOM 712 N N . LEU A 1 90 ? 14.385 -5.496 -31.695 1.00 88.94 90 LEU A N 1
ATOM 713 C CA . LEU A 1 90 ? 14.643 -6.638 -32.570 1.00 88.94 90 LEU A CA 1
ATOM 714 C C . LEU A 1 90 ? 14.009 -6.447 -33.951 1.00 88.94 90 LEU A C 1
ATOM 716 O O . LEU A 1 90 ? 14.719 -6.570 -34.948 1.00 88.94 90 LEU A O 1
ATOM 720 N N . ALA A 1 91 ? 12.737 -6.049 -34.016 1.00 89.69 91 ALA A N 1
ATOM 721 C CA . ALA A 1 91 ? 12.051 -5.767 -35.277 1.00 89.69 91 ALA A CA 1
ATOM 722 C C . ALA A 1 91 ? 12.785 -4.686 -36.089 1.00 89.69 91 ALA A C 1
ATOM 724 O O . ALA A 1 91 ? 13.102 -4.884 -37.261 1.00 89.69 91 ALA A O 1
ATOM 725 N N . HIS A 1 92 ? 13.190 -3.585 -35.444 1.00 89.81 92 HIS A N 1
ATOM 726 C CA . HIS A 1 92 ? 13.942 -2.530 -36.124 1.00 89.81 92 HIS A CA 1
ATOM 727 C C . HIS A 1 92 ? 15.308 -3.026 -36.636 1.00 89.81 92 HIS A C 1
ATOM 729 O O . HIS A 1 92 ? 15.779 -2.590 -37.692 1.00 89.81 92 HIS A O 1
ATOM 735 N N . ARG A 1 93 ? 15.962 -3.949 -35.919 1.00 84.56 93 ARG A N 1
ATOM 736 C CA . ARG A 1 93 ? 17.210 -4.571 -36.382 1.00 84.56 93 ARG A CA 1
ATOM 737 C C . ARG A 1 93 ? 17.001 -5.447 -37.608 1.00 84.56 93 ARG A C 1
ATOM 739 O O . ARG A 1 93 ? 17.855 -5.434 -38.492 1.00 84.56 93 ARG A O 1
ATOM 746 N N . GLU A 1 94 ? 15.913 -6.201 -37.667 1.00 87.50 94 GLU A N 1
ATOM 747 C CA . GLU A 1 94 ? 15.584 -7.020 -38.833 1.00 87.50 94 GLU A CA 1
ATOM 748 C C . GLU A 1 94 ? 15.287 -6.155 -40.059 1.00 87.50 94 GLU A C 1
ATOM 750 O O . GLU A 1 94 ? 15.842 -6.411 -41.128 1.00 87.50 94 GLU A O 1
ATOM 755 N N . ASP A 1 95 ? 14.524 -5.076 -39.892 1.00 88.56 95 ASP A N 1
ATOM 756 C CA . ASP A 1 95 ? 14.226 -4.142 -40.981 1.00 88.56 95 ASP A CA 1
ATOM 757 C C . ASP A 1 95 ? 15.480 -3.422 -41.482 1.00 88.56 95 ASP A C 1
ATOM 759 O O . ASP A 1 95 ? 15.706 -3.348 -42.691 1.00 88.56 95 ASP A O 1
ATOM 763 N N . LYS A 1 96 ? 16.366 -2.981 -40.574 1.00 85.75 96 LYS A N 1
ATOM 764 C CA . LYS A 1 96 ? 17.671 -2.414 -40.959 1.00 85.75 96 LYS A CA 1
ATOM 765 C C . LYS A 1 96 ? 18.515 -3.416 -41.742 1.00 85.75 96 LYS A C 1
ATOM 767 O O . LYS A 1 96 ? 19.153 -3.040 -42.721 1.00 85.75 96 LYS A O 1
ATOM 772 N N . LYS A 1 97 ? 18.523 -4.694 -41.346 1.00 85.75 97 LYS A N 1
ATOM 773 C CA . LYS A 1 97 ? 19.241 -5.742 -42.090 1.00 85.75 97 LYS A CA 1
ATOM 774 C C . LYS A 1 97 ? 18.649 -5.945 -43.484 1.00 85.75 97 LYS A C 1
ATOM 776 O O . LYS A 1 97 ? 19.412 -6.038 -44.442 1.00 85.75 97 LYS A O 1
ATOM 781 N N . ARG A 1 98 ? 17.318 -5.976 -43.607 1.00 87.56 98 ARG A N 1
ATOM 782 C CA . ARG A 1 98 ? 16.619 -6.106 -44.897 1.00 87.56 98 ARG A CA 1
ATOM 783 C C . ARG A 1 98 ? 16.906 -4.919 -45.814 1.00 87.56 98 ARG A C 1
ATOM 785 O O . ARG A 1 98 ? 17.231 -5.141 -46.977 1.00 87.56 98 ARG A O 1
ATOM 792 N N . GLN A 1 99 ? 16.870 -3.695 -45.286 1.00 87.44 99 GLN A N 1
ATOM 793 C CA . GLN A 1 99 ? 17.228 -2.487 -46.034 1.00 87.44 99 GLN A CA 1
ATOM 794 C C . GLN A 1 99 ? 18.681 -2.521 -46.505 1.00 87.44 99 GLN A C 1
ATOM 796 O O . GLN A 1 99 ? 18.916 -2.432 -47.705 1.00 87.44 99 GLN A O 1
ATOM 801 N N . LYS A 1 100 ? 19.647 -2.767 -45.607 1.00 83.25 100 LYS A N 1
ATOM 802 C CA . LYS A 1 100 ? 21.066 -2.872 -45.993 1.00 83.25 100 LYS A CA 1
ATOM 803 C C . LYS A 1 100 ? 21.302 -3.967 -47.035 1.00 83.25 100 LYS A C 1
ATOM 805 O O . LYS A 1 100 ? 22.133 -3.818 -47.925 1.00 83.25 100 LYS A O 1
ATOM 810 N N . GLN A 1 101 ? 20.589 -5.091 -46.943 1.00 84.94 101 GLN A N 1
ATOM 811 C CA . GLN A 1 101 ? 20.726 -6.184 -47.905 1.00 84.94 101 GLN A CA 1
ATOM 812 C C . GLN A 1 101 ? 20.145 -5.823 -49.279 1.00 84.94 101 GLN A C 1
ATOM 814 O O . GLN A 1 101 ? 20.757 -6.153 -50.295 1.00 84.94 101 GLN A O 1
ATOM 819 N N . GLN A 1 102 ? 19.007 -5.125 -49.320 1.00 85.94 102 GLN A N 1
ATOM 820 C CA . GLN A 1 102 ? 18.427 -4.602 -50.559 1.00 85.94 102 GLN A CA 1
ATOM 821 C C . GLN A 1 102 ? 19.312 -3.524 -51.188 1.00 85.94 102 GLN A C 1
ATOM 823 O O . GLN A 1 102 ? 19.562 -3.576 -52.388 1.00 85.94 102 GLN A O 1
ATOM 828 N N . GLU A 1 103 ? 19.846 -2.606 -50.386 1.00 83.81 103 GLU A N 1
ATOM 829 C CA . GLU A 1 103 ? 20.759 -1.557 -50.837 1.00 83.81 103 GLU A CA 1
ATOM 830 C C . GLU A 1 103 ? 22.052 -2.149 -51.408 1.00 83.81 103 GLU A C 1
ATOM 832 O O . GLU A 1 103 ? 22.471 -1.783 -52.502 1.00 83.81 103 GLU A O 1
ATOM 837 N N . ARG A 1 104 ? 22.623 -3.171 -50.756 1.00 77.31 104 ARG A N 1
ATOM 838 C CA . ARG A 1 104 ? 23.764 -3.931 -51.293 1.00 77.31 104 ARG A CA 1
ATOM 839 C C . ARG A 1 104 ? 23.437 -4.651 -52.600 1.00 77.31 104 ARG A C 1
ATOM 841 O O . ARG A 1 104 ? 24.286 -4.711 -53.488 1.00 77.31 104 ARG A O 1
ATOM 848 N N . ALA A 1 105 ? 22.244 -5.233 -52.720 1.00 82.31 105 ALA A N 1
ATOM 849 C CA . ALA A 1 105 ? 21.813 -5.889 -53.952 1.00 82.31 105 ALA A CA 1
ATOM 850 C C . ALA A 1 105 ? 21.629 -4.873 -55.093 1.00 82.31 105 ALA A C 1
ATOM 852 O O . ALA A 1 105 ? 22.064 -5.137 -56.213 1.00 82.31 105 ALA A O 1
ATOM 853 N N . ALA A 1 106 ? 21.071 -3.697 -54.796 1.00 83.44 106 ALA A N 1
ATOM 854 C CA . ALA A 1 106 ? 20.920 -2.595 -55.740 1.00 83.44 106 ALA A CA 1
ATOM 855 C C . ALA A 1 106 ? 22.274 -1.989 -56.151 1.00 83.44 106 ALA A C 1
ATOM 857 O O . ALA A 1 106 ? 22.516 -1.821 -57.341 1.00 83.44 106 ALA A O 1
ATOM 858 N N . ALA A 1 107 ? 23.190 -1.747 -55.208 1.00 81.25 107 ALA A N 1
ATOM 859 C CA . ALA A 1 107 ? 24.539 -1.237 -55.475 1.00 81.25 107 ALA A CA 1
ATOM 860 C C . ALA A 1 107 ? 25.366 -2.204 -56.339 1.00 81.25 107 ALA A C 1
ATOM 862 O O . ALA A 1 107 ? 26.056 -1.783 -57.269 1.00 81.25 107 ALA A O 1
ATOM 863 N N . ARG A 1 108 ? 25.246 -3.518 -56.090 1.00 80.12 108 ARG A N 1
ATOM 864 C CA . ARG A 1 108 ? 25.850 -4.555 -56.944 1.00 80.12 108 ARG A CA 1
ATOM 865 C C . ARG A 1 108 ? 25.238 -4.580 -58.344 1.00 80.12 108 ARG A C 1
ATOM 867 O O . ARG A 1 108 ? 25.978 -4.716 -59.311 1.00 80.12 108 ARG A O 1
ATOM 874 N N . ALA A 1 109 ? 23.917 -4.437 -58.465 1.00 79.75 109 ALA A N 1
ATOM 875 C CA . ALA A 1 109 ? 23.241 -4.369 -59.761 1.00 79.75 109 ALA A CA 1
ATOM 876 C C . ALA A 1 109 ? 23.577 -3.080 -60.539 1.00 79.75 109 ALA A C 1
ATOM 878 O O . ALA A 1 109 ? 23.620 -3.105 -61.765 1.00 79.75 109 ALA A O 1
ATOM 879 N N . ALA A 1 110 ? 23.862 -1.981 -59.835 1.00 82.00 110 ALA A N 1
ATOM 880 C CA . ALA A 1 110 ? 24.289 -0.702 -60.403 1.00 82.00 110 ALA A CA 1
ATOM 881 C C . ALA A 1 110 ? 25.787 -0.650 -60.779 1.00 82.00 110 ALA A C 1
ATOM 883 O O . ALA A 1 110 ? 26.230 0.341 -61.354 1.00 82.00 110 ALA A O 1
ATOM 884 N N . GLY A 1 111 ? 26.568 -1.697 -60.481 1.00 70.94 111 GLY A N 1
ATOM 885 C CA . GLY A 1 111 ? 27.974 -1.806 -60.887 1.00 70.94 111 GLY A CA 1
ATOM 886 C C . GLY A 1 111 ? 28.987 -1.090 -59.983 1.00 70.94 111 GLY A C 1
ATOM 887 O O . GLY A 1 111 ? 30.113 -0.861 -60.420 1.00 70.94 111 GLY A O 1
ATOM 888 N N . MET A 1 112 ? 28.627 -0.744 -58.739 1.00 70.00 112 MET A N 1
ATOM 889 C CA . MET A 1 112 ? 29.577 -0.178 -57.764 1.00 70.00 112 MET A CA 1
ATOM 890 C C . MET A 1 112 ? 30.657 -1.206 -57.371 1.00 70.00 112 MET A C 1
ATOM 892 O O . MET A 1 112 ? 30.360 -2.387 -57.171 1.00 70.00 112 MET A O 1
ATOM 896 N N . SER A 1 113 ? 31.914 -0.754 -57.249 1.00 66.31 113 SER A N 1
ATOM 897 C CA . SER A 1 113 ? 33.066 -1.597 -56.894 1.00 66.31 113 SER A CA 1
ATOM 898 C C . SER A 1 113 ? 32.902 -2.222 -55.503 1.00 66.31 113 SER A C 1
ATOM 900 O O . SER A 1 113 ? 32.483 -1.567 -54.549 1.00 66.31 113 SER A O 1
ATOM 902 N N . ALA A 1 114 ? 33.282 -3.496 -55.358 1.00 67.62 114 ALA A N 1
ATOM 903 C CA . ALA A 1 114 ? 33.206 -4.225 -54.089 1.00 67.62 114 ALA A CA 1
ATOM 904 C C . ALA A 1 114 ? 34.065 -3.600 -52.967 1.00 67.62 114 ALA A C 1
ATOM 906 O O . ALA A 1 114 ? 33.746 -3.791 -51.794 1.00 67.62 114 ALA A O 1
ATOM 907 N N . SER A 1 115 ? 35.114 -2.845 -53.322 1.00 66.19 115 SER A N 1
ATOM 908 C CA . SER A 1 115 ? 35.963 -2.089 -52.387 1.00 66.19 115 SER A CA 1
ATOM 909 C C . SER A 1 115 ? 35.216 -0.951 -51.695 1.00 66.19 115 SER A C 1
ATOM 911 O O . SER A 1 115 ? 35.377 -0.746 -50.496 1.00 66.19 115 SER A O 1
ATOM 913 N N . ASP A 1 116 ? 34.370 -0.244 -52.441 1.00 67.00 116 ASP A N 1
ATOM 914 C CA . ASP A 1 116 ? 33.712 0.977 -51.967 1.00 67.00 116 ASP A CA 1
ATOM 915 C C . ASP A 1 116 ? 32.535 0.623 -51.053 1.00 67.00 116 ASP A C 1
ATOM 917 O O . ASP A 1 116 ? 32.257 1.309 -50.074 1.00 67.00 116 ASP A O 1
ATOM 921 N N . ILE A 1 117 ? 31.898 -0.524 -51.320 1.00 64.69 117 ILE A N 1
ATOM 922 C CA . ILE A 1 117 ? 30.895 -1.116 -50.434 1.00 64.69 117 ILE A CA 1
ATOM 923 C C . ILE A 1 117 ? 31.544 -1.571 -49.117 1.00 64.69 117 ILE A C 1
ATOM 925 O O . ILE A 1 117 ? 30.947 -1.371 -48.067 1.00 64.69 117 ILE A O 1
ATOM 929 N N . ALA A 1 118 ? 32.741 -2.173 -49.153 1.00 64.56 118 ALA A N 1
ATOM 930 C CA . ALA A 1 118 ? 33.441 -2.652 -47.954 1.00 64.56 118 ALA A CA 1
ATOM 931 C C . ALA A 1 118 ? 33.861 -1.507 -47.016 1.00 64.56 118 ALA A C 1
ATOM 933 O O . ALA A 1 118 ? 33.627 -1.602 -45.815 1.00 64.56 118 ALA A O 1
ATOM 934 N N . LEU A 1 119 ? 34.384 -0.408 -47.571 1.00 67.31 119 LEU A N 1
ATOM 935 C CA . LEU A 1 119 ? 34.793 0.772 -46.800 1.00 67.31 119 L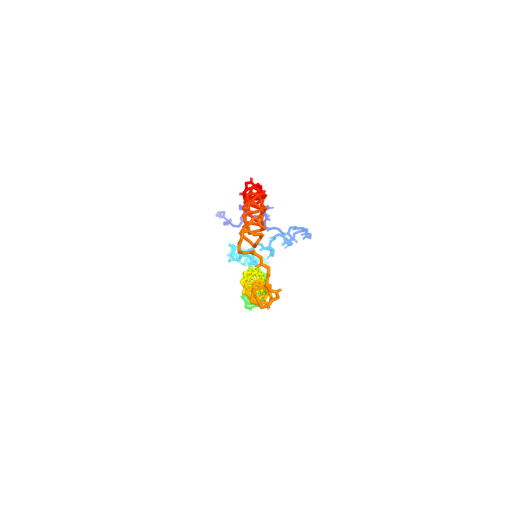EU A CA 1
ATOM 936 C C . LEU A 1 119 ? 33.634 1.423 -46.029 1.00 67.31 119 LEU A C 1
ATOM 938 O O . LEU A 1 119 ? 33.804 1.782 -44.871 1.00 67.31 119 LEU A O 1
ATOM 942 N N . GLY A 1 120 ? 32.440 1.523 -46.625 1.00 66.19 120 GLY A N 1
ATOM 943 C CA . GLY A 1 120 ? 31.271 2.078 -45.927 1.00 66.19 120 GLY A CA 1
ATOM 944 C C . GLY A 1 120 ? 30.710 1.178 -44.816 1.00 66.19 120 GLY A C 1
ATOM 945 O O . GLY A 1 120 ? 30.027 1.662 -43.919 1.00 66.19 120 GLY A O 1
ATOM 946 N N . ILE A 1 121 ? 30.982 -0.131 -44.858 1.00 63.62 121 ILE A N 1
ATOM 947 C CA . ILE A 1 121 ? 30.508 -1.087 -43.843 1.00 63.62 121 ILE A CA 1
ATOM 948 C C . ILE A 1 121 ? 31.362 -1.003 -42.580 1.00 63.62 121 ILE A C 1
ATOM 950 O O . ILE A 1 121 ? 30.801 -1.006 -41.485 1.00 63.62 121 ILE A O 1
ATOM 954 N N . ASP A 1 122 ? 32.685 -0.907 -42.735 1.00 68.62 122 ASP A N 1
ATOM 955 C CA . ASP A 1 122 ? 33.607 -0.814 -41.599 1.00 68.62 122 ASP A CA 1
ATOM 956 C C . ASP A 1 122 ? 33.351 0.464 -40.773 1.00 68.62 122 ASP A C 1
ATOM 958 O O . ASP A 1 122 ? 33.322 0.398 -39.543 1.00 68.62 122 ASP A O 1
ATOM 962 N N . ASP A 1 123 ? 33.048 1.593 -41.428 1.00 72.50 123 ASP A N 1
ATOM 963 C CA . ASP A 1 123 ? 32.689 2.849 -40.746 1.00 72.50 123 ASP A CA 1
ATOM 964 C C . ASP A 1 123 ? 31.349 2.753 -39.983 1.00 72.50 123 ASP A C 1
ATOM 966 O O . ASP A 1 123 ? 31.245 3.179 -38.828 1.00 72.50 123 ASP A O 1
ATOM 970 N N . GLU A 1 124 ? 30.308 2.160 -40.584 1.00 69.00 124 GLU A N 1
ATOM 971 C CA . GLU A 1 124 ? 28.999 2.017 -39.924 1.00 69.00 124 GLU A CA 1
ATOM 972 C C . GLU A 1 124 ? 29.017 1.020 -38.752 1.00 69.00 124 GLU A C 1
ATOM 974 O O . GLU A 1 124 ? 28.261 1.180 -37.782 1.00 69.00 124 GLU A O 1
ATOM 979 N N . ASP A 1 125 ? 29.835 -0.031 -38.839 1.00 73.19 125 ASP A N 1
ATOM 980 C CA . ASP A 1 125 ? 29.985 -1.017 -37.769 1.00 73.19 125 ASP A CA 1
ATOM 981 C C . ASP A 1 125 ? 30.800 -0.435 -36.593 1.00 73.19 125 ASP A C 1
ATOM 983 O O . ASP A 1 125 ? 30.424 -0.652 -35.433 1.00 73.19 125 ASP A O 1
ATOM 987 N N . GLU A 1 126 ? 31.818 0.400 -36.853 1.00 75.50 126 GLU A N 1
ATOM 988 C CA . GLU A 1 126 ? 32.507 1.176 -35.809 1.00 75.50 126 GLU A CA 1
ATOM 989 C C . GLU A 1 126 ? 31.569 2.164 -35.097 1.00 75.50 126 GLU A C 1
ATOM 991 O O . GLU A 1 126 ? 31.575 2.257 -33.861 1.00 75.50 126 GLU A O 1
ATOM 996 N N . GLU A 1 127 ? 30.731 2.890 -35.842 1.00 77.50 127 GLU A N 1
ATOM 997 C CA . GLU A 1 127 ? 29.787 3.845 -35.256 1.00 77.50 127 GLU A CA 1
ATOM 998 C C . GLU A 1 127 ? 28.744 3.132 -34.374 1.00 77.50 127 GLU A C 1
ATOM 1000 O O . GLU A 1 127 ? 28.439 3.579 -33.260 1.00 77.50 127 GLU A O 1
ATOM 1005 N N . GLN A 1 128 ? 28.248 1.965 -34.807 1.00 68.69 128 GLN A N 1
ATOM 1006 C CA . GLN A 1 128 ? 27.330 1.154 -34.003 1.00 68.69 128 GLN A CA 1
ATOM 1007 C C . GLN A 1 128 ? 27.963 0.625 -32.715 1.00 68.69 128 GLN A C 1
ATOM 1009 O O . GLN A 1 128 ? 27.293 0.609 -31.675 1.00 68.69 128 GLN A O 1
ATOM 1014 N N . GLU A 1 129 ? 29.222 0.190 -32.749 1.00 76.38 129 GLU A N 1
ATOM 1015 C CA . GLU A 1 129 ? 29.931 -0.265 -31.549 1.00 76.38 129 GLU A CA 1
ATOM 1016 C C . GLU A 1 129 ? 30.183 0.891 -30.570 1.00 76.38 129 GLU A C 1
ATOM 1018 O O . GLU A 1 129 ? 29.962 0.739 -29.361 1.00 76.38 129 GLU A O 1
ATOM 1023 N N . ARG A 1 130 ? 30.515 2.091 -31.069 1.00 78.88 130 ARG A N 1
ATOM 1024 C CA . ARG A 1 130 ? 30.615 3.303 -30.236 1.00 78.88 130 ARG A CA 1
ATOM 1025 C C . ARG A 1 130 ? 29.281 3.658 -29.585 1.00 78.88 130 ARG A C 1
ATOM 1027 O O . ARG A 1 130 ? 29.241 3.930 -28.382 1.00 78.88 130 ARG A O 1
ATOM 1034 N N . PHE A 1 131 ? 28.177 3.596 -30.329 1.00 72.00 131 PHE A N 1
ATOM 1035 C CA . PHE A 1 131 ? 26.850 3.912 -29.795 1.00 72.00 131 PHE A CA 1
ATOM 1036 C C . PHE A 1 131 ? 26.388 2.894 -28.737 1.00 72.00 131 PHE A C 1
ATOM 1038 O O . PHE A 1 131 ? 25.869 3.274 -27.684 1.00 72.00 131 PHE A O 1
ATOM 1045 N N . LYS A 1 132 ? 26.646 1.596 -28.955 1.00 71.56 132 LYS A N 1
ATOM 1046 C CA . LYS A 1 132 ? 26.401 0.547 -27.947 1.00 71.56 132 LYS A CA 1
ATOM 1047 C C . LYS A 1 132 ? 27.228 0.763 -26.681 1.00 71.56 132 LYS A C 1
ATOM 1049 O O . LYS A 1 132 ? 26.699 0.574 -25.585 1.00 71.56 132 LYS A O 1
ATOM 1054 N N . MET A 1 133 ? 28.493 1.173 -26.807 1.00 79.56 133 MET A N 1
ATOM 1055 C CA . MET A 1 133 ? 29.340 1.487 -25.652 1.00 79.56 133 MET A CA 1
ATOM 1056 C C . MET A 1 133 ? 28.769 2.641 -24.821 1.00 79.56 133 MET A C 1
ATOM 1058 O O . MET A 1 133 ? 28.716 2.545 -23.593 1.00 79.56 133 MET A O 1
ATOM 1062 N N . VAL A 1 134 ? 28.278 3.698 -25.472 1.00 76.38 134 VAL A N 1
ATOM 1063 C CA . VAL A 1 134 ? 27.653 4.841 -24.787 1.00 76.38 134 VAL A CA 1
ATOM 1064 C C . VAL A 1 134 ? 26.368 4.425 -24.064 1.00 76.38 134 VAL A C 1
ATOM 1066 O O . VAL A 1 134 ? 26.174 4.790 -22.902 1.00 76.38 134 VAL A O 1
ATOM 1069 N N . LEU A 1 135 ? 25.518 3.611 -24.698 1.00 71.56 135 LEU A N 1
ATOM 1070 C CA . LEU A 1 135 ? 24.288 3.104 -24.076 1.00 71.56 135 LEU A CA 1
ATOM 1071 C C . LEU A 1 135 ? 24.574 2.192 -22.878 1.00 71.56 135 LEU A C 1
ATOM 1073 O O . LEU A 1 135 ? 23.917 2.313 -21.845 1.00 71.56 135 LEU A O 1
ATOM 1077 N N . LYS A 1 136 ? 25.585 1.319 -22.980 1.00 71.94 136 LYS A N 1
ATOM 1078 C CA . LYS A 1 136 ? 25.994 0.437 -21.878 1.00 71.94 136 LYS A CA 1
ATOM 1079 C C . LYS A 1 136 ? 26.484 1.237 -20.670 1.00 71.94 136 LYS A C 1
ATOM 1081 O O . LYS A 1 136 ? 26.161 0.881 -19.540 1.00 71.94 136 LYS A O 1
ATOM 1086 N N . ARG A 1 137 ? 27.204 2.338 -20.906 1.00 72.44 137 ARG A N 1
ATOM 1087 C CA . ARG A 1 137 ? 27.665 3.252 -19.851 1.00 72.44 137 ARG A CA 1
ATOM 1088 C C . ARG A 1 137 ? 26.490 3.946 -19.159 1.00 72.44 137 ARG A C 1
ATOM 1090 O O . ARG A 1 137 ? 26.378 3.885 -17.944 1.00 72.44 137 ARG A O 1
ATOM 1097 N N . LYS A 1 138 ? 25.546 4.482 -19.938 1.00 63.72 138 LYS A N 1
ATOM 1098 C CA . LYS A 1 138 ? 24.366 5.185 -19.409 1.00 63.72 138 LYS A CA 1
ATOM 1099 C C . LYS A 1 138 ? 23.418 4.266 -18.625 1.00 63.72 138 LYS A C 1
ATOM 1101 O O . LYS A 1 138 ? 22.843 4.690 -17.633 1.00 63.72 138 LYS A O 1
ATOM 1106 N N . ASN A 1 139 ? 23.280 3.007 -19.044 1.00 59.91 139 ASN A N 1
ATOM 1107 C CA . ASN A 1 139 ? 22.488 2.003 -18.326 1.00 59.91 139 ASN A CA 1
ATOM 1108 C C . ASN A 1 139 ? 23.179 1.514 -17.039 1.00 59.91 139 ASN A C 1
ATOM 1110 O O . ASN A 1 139 ? 22.515 1.166 -16.069 1.00 59.91 139 ASN A O 1
ATOM 1114 N N . SER A 1 140 ? 24.516 1.506 -17.021 1.00 56.28 140 SER A N 1
ATOM 1115 C CA . SER A 1 140 ? 25.304 1.211 -15.824 1.00 56.28 140 SER A CA 1
ATOM 1116 C C . SER A 1 140 ? 25.098 2.283 -14.754 1.00 56.28 140 SER A C 1
ATOM 1118 O O . SER A 1 140 ? 24.855 1.939 -13.606 1.00 56.28 140 SER A O 1
ATOM 1120 N N . ASP A 1 141 ? 25.115 3.565 -15.128 1.00 57.16 141 ASP A N 1
ATOM 1121 C CA . ASP A 1 141 ? 24.953 4.679 -14.181 1.00 57.16 141 ASP A CA 1
ATOM 1122 C C . ASP A 1 141 ? 23.549 4.728 -13.538 1.00 57.16 141 ASP A C 1
ATOM 1124 O O . ASP A 1 141 ? 23.408 5.155 -12.395 1.00 57.16 141 ASP A O 1
ATOM 1128 N N . VAL A 1 142 ? 22.512 4.239 -14.231 1.00 58.00 142 VAL A N 1
ATOM 1129 C CA . VAL A 1 142 ? 21.139 4.150 -13.693 1.00 58.00 142 VAL A CA 1
ATOM 1130 C C . VAL A 1 142 ? 20.992 3.024 -12.662 1.00 58.00 142 VAL A C 1
ATOM 1132 O O . VAL A 1 142 ? 20.247 3.179 -11.700 1.00 58.00 142 VAL A O 1
ATOM 1135 N N . ASN A 1 143 ? 21.733 1.922 -12.807 1.00 50.94 143 ASN A N 1
ATOM 1136 C CA . ASN A 1 143 ? 21.652 0.769 -11.899 1.00 50.94 143 ASN A CA 1
ATOM 1137 C C . ASN A 1 143 ? 22.361 0.984 -10.545 1.00 50.94 143 ASN A C 1
ATOM 1139 O O . ASN A 1 143 ? 22.186 0.175 -9.64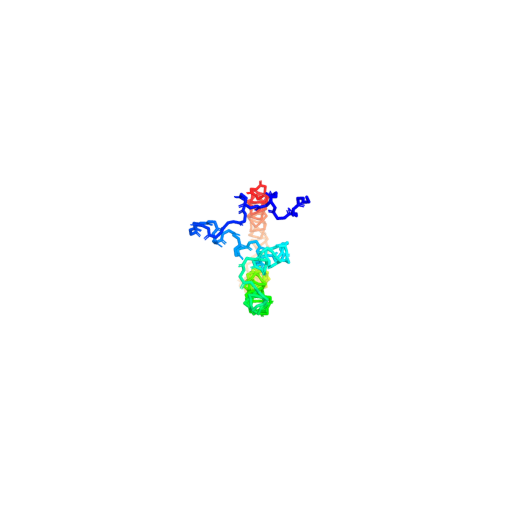1 1.00 50.94 143 ASN A O 1
ATOM 1143 N N . TYR A 1 144 ? 23.159 2.049 -10.394 1.00 47.72 144 TYR A N 1
ATOM 1144 C CA . TYR A 1 144 ? 23.811 2.413 -9.124 1.00 47.72 144 TYR A CA 1
ATOM 1145 C C . TYR A 1 144 ? 23.088 3.543 -8.364 1.00 47.72 144 TYR A C 1
ATOM 1147 O O . TYR A 1 144 ? 23.543 3.934 -7.291 1.00 47.72 144 TYR A O 1
ATOM 1155 N N . ALA A 1 145 ? 21.991 4.083 -8.911 1.00 48.59 145 ALA A N 1
ATOM 1156 C CA . ALA A 1 145 ? 21.224 5.190 -8.325 1.00 48.59 145 ALA A CA 1
ATOM 1157 C C . ALA A 1 145 ? 19.888 4.759 -7.673 1.00 48.59 145 ALA A C 1
ATOM 1159 O O . ALA A 1 145 ? 19.105 5.621 -7.270 1.00 48.59 145 ALA A O 1
ATOM 1160 N N . THR A 1 146 ? 19.633 3.451 -7.569 1.00 42.22 146 THR A N 1
ATOM 1161 C CA . THR A 1 146 ? 18.496 2.816 -6.868 1.00 42.22 146 THR A CA 1
ATOM 1162 C C . THR A 1 146 ? 18.985 2.014 -5.678 1.00 42.22 146 THR A C 1
ATOM 1164 O O . THR A 1 146 ? 18.343 2.099 -4.611 1.00 42.22 146 THR A O 1
#

Radius of gyration: 32.97 Å; chains: 1; bounding box: 58×21×99 Å

Secondary structure (DSSP, 8-state):
---GGGGTTTTS-SSSHHHHHHHHHHHHTTSSHHHHHHHHHHHH-TTHHHHHHHHHHHIIIIIHHHHHHHHHHHHHHHHHHHHHHHHHHHHHHHHHHHHHHHHHHHHHHTT--HHHHHHHHHHHHHHHHHHHHHHHHHHHHHHT--

InterPro domains:
  IPR005821 Ion transport domain [PF00520] (12-81)

Foldseek 3Di:
DDDPCVVCCVQQDPPDPVNVVSNLVCLLVVHPVVSSQVVCCVVPNDVCNVVSVVSNCCSVVPVVVVVVVVVVCVVVVVVVVVVVVVVVVVVVVVVVVVVLVVVVVVCVVVPPDPVVNVVVVVVVVVVVVVVVVVVVVVVVVVVVVD

pLDDT: mean 80.83, std 11.89, range [42.22, 96.56]

Sequence (146 aa):
QHSPWAAYSEELSFQTFAGSLLTLFEVGLLARWTLVMDAAVLVTGKASMVYFFAFRIIVAIVYIPIFVGFIVEGFVTSNARVELDFQRHLAHREDKKRQKQQERAAARAAGMSASDIALGIDDEDEEQERFKMVLKRKNSDVNYAT